Protein AF-A0A516KIN5-F1 (afdb_monomer_lite)

Foldseek 3Di:
DDDPVLLVLLVVLLVLLVVLLVLLVCLLVCLVPDDPVVSVVSLVVSLVSLVVNLVSLVVSCVVVVVDPLSVVLSVLSVVLSVLSVVLVVDPDSVVNSCSSPVPNNVSSVVSSVSSCVVSVVVNVD

Radius of gyration: 15.61 Å; chains: 1; bounding box: 40×21×46 Å

Structure (mmCIF, N/CA/C/O backbone):
data_AF-A0A516KIN5-F1
#
_entry.id   AF-A0A516KIN5-F1
#
loop_
_atom_site.group_PDB
_atom_site.id
_atom_site.type_symbol
_atom_site.label_atom_id
_atom_site.label_alt_id
_atom_site.label_comp_id
_atom_site.label_asym_id
_atom_site.label_entity_id
_atom_site.label_seq_id
_atom_site.pdbx_PDB_ins_code
_atom_site.Cartn_x
_atom_site.Cartn_y
_atom_site.Cartn_z
_atom_site.occupancy
_atom_site.B_iso_or_equiv
_atom_site.auth_seq_id
_atom_site.auth_comp_id
_atom_site.auth_asym_id
_atom_site.auth_atom_id
_atom_site.pdbx_PDB_model_num
ATOM 1 N N . MET A 1 1 ? 17.589 0.899 -22.465 1.00 63.22 1 MET A N 1
ATOM 2 C CA . MET A 1 1 ? 18.595 1.215 -21.425 1.00 63.22 1 MET A CA 1
ATOM 3 C C . MET A 1 1 ? 17.895 2.076 -20.391 1.00 63.22 1 MET A C 1
ATOM 5 O O . MET A 1 1 ? 17.324 3.086 -20.780 1.00 63.22 1 MET A O 1
ATOM 9 N N . ILE A 1 2 ? 17.858 1.649 -19.129 1.00 76.75 2 ILE A N 1
ATOM 10 C CA . ILE A 1 2 ? 17.242 2.432 -18.050 1.00 76.75 2 ILE A CA 1
ATOM 11 C C . ILE A 1 2 ? 18.100 3.663 -17.760 1.00 76.75 2 ILE A C 1
ATOM 13 O O . ILE A 1 2 ? 19.323 3.560 -17.671 1.00 76.75 2 ILE A O 1
ATOM 17 N N . THR A 1 3 ? 17.463 4.826 -17.647 1.00 84.75 3 THR A N 1
ATOM 18 C CA . THR A 1 3 ? 18.131 6.059 -17.221 1.00 84.75 3 THR A CA 1
ATOM 19 C C . THR A 1 3 ? 18.381 6.026 -15.713 1.00 84.75 3 THR A C 1
ATOM 21 O O . THR A 1 3 ? 17.700 5.317 -14.973 1.00 84.75 3 THR A O 1
ATOM 24 N N . GLU A 1 4 ? 19.332 6.824 -15.232 1.00 85.12 4 GLU A N 1
ATOM 25 C CA . GLU A 1 4 ? 19.574 6.986 -13.791 1.00 85.12 4 GLU A CA 1
ATOM 26 C C . GLU A 1 4 ? 18.313 7.469 -13.053 1.00 85.12 4 GLU A C 1
ATOM 28 O O . GLU A 1 4 ? 17.988 6.964 -11.983 1.00 85.12 4 GLU A O 1
ATOM 33 N N . THR A 1 5 ? 17.531 8.353 -13.681 1.00 84.75 5 THR A N 1
ATOM 34 C CA . THR A 1 5 ? 16.224 8.798 -13.177 1.00 84.75 5 THR A CA 1
ATOM 35 C C . THR A 1 5 ? 15.232 7.645 -13.030 1.00 84.75 5 THR A C 1
ATOM 37 O O . THR A 1 5 ? 14.563 7.547 -12.006 1.00 84.75 5 THR A O 1
ATOM 40 N N . ASN A 1 6 ? 15.152 6.743 -14.013 1.00 85.19 6 ASN A N 1
ATOM 41 C CA . ASN A 1 6 ? 14.267 5.579 -13.934 1.00 85.19 6 ASN A CA 1
ATOM 42 C C . ASN A 1 6 ? 14.721 4.610 -12.841 1.00 85.19 6 ASN A C 1
ATOM 44 O O . ASN A 1 6 ? 13.885 4.086 -12.115 1.00 85.19 6 ASN A O 1
ATOM 48 N N . ARG A 1 7 ? 16.035 4.405 -12.683 1.00 88.94 7 ARG A N 1
ATOM 49 C CA . ARG A 1 7 ? 16.581 3.574 -11.601 1.00 88.94 7 ARG A CA 1
ATOM 50 C C . ARG A 1 7 ? 16.223 4.145 -10.229 1.00 88.94 7 ARG A C 1
ATOM 52 O O . ARG A 1 7 ? 15.736 3.405 -9.384 1.00 88.94 7 ARG A O 1
ATOM 59 N N . TRP A 1 8 ? 16.404 5.451 -10.040 1.00 90.00 8 TRP A N 1
ATOM 60 C CA . TRP A 1 8 ? 16.045 6.128 -8.795 1.00 90.00 8 TRP A CA 1
ATOM 61 C C . TRP A 1 8 ? 14.547 6.000 -8.476 1.00 90.00 8 TRP A C 1
ATOM 63 O O . TRP A 1 8 ? 14.196 5.638 -7.358 1.00 90.00 8 TRP A O 1
ATOM 73 N N . LEU A 1 9 ? 13.663 6.198 -9.463 1.00 89.75 9 LEU A N 1
ATOM 74 C CA . LEU A 1 9 ? 12.213 6.025 -9.283 1.00 89.75 9 LEU A CA 1
ATOM 75 C C . LEU A 1 9 ? 11.833 4.583 -8.914 1.00 89.75 9 LEU A C 1
ATOM 77 O O . LEU A 1 9 ? 10.979 4.359 -8.061 1.00 89.75 9 LEU A O 1
ATOM 81 N N . LEU A 1 10 ? 12.469 3.592 -9.541 1.00 91.50 10 LEU A N 1
ATOM 82 C CA . LEU A 1 10 ? 12.254 2.175 -9.237 1.00 91.50 10 LEU A CA 1
ATOM 83 C C . LEU A 1 10 ? 12.713 1.817 -7.812 1.00 91.50 10 LEU A C 1
ATOM 85 O O . LEU A 1 10 ? 12.044 1.055 -7.114 1.00 91.50 10 LEU A O 1
ATOM 89 N N . GLU A 1 11 ? 13.825 2.392 -7.351 1.00 91.81 11 GLU A N 1
ATOM 90 C CA . GLU A 1 11 ? 14.274 2.259 -5.962 1.00 91.81 11 GLU A CA 1
ATOM 91 C C . GLU A 1 11 ? 13.328 2.954 -4.977 1.00 91.81 11 GLU A C 1
ATOM 93 O O . GLU A 1 11 ? 13.035 2.389 -3.922 1.00 91.81 11 GLU A O 1
ATOM 98 N N . GLU A 1 12 ? 12.815 4.138 -5.321 1.00 91.12 12 GLU A N 1
ATOM 99 C CA . GLU A 1 12 ? 11.809 4.845 -4.523 1.00 91.12 12 GLU A CA 1
ATOM 100 C C . GLU A 1 12 ? 10.539 4.002 -4.368 1.00 91.12 12 GLU A C 1
ATOM 102 O O . GLU A 1 12 ? 10.073 3.813 -3.245 1.00 91.12 12 GLU A O 1
ATOM 107 N N . ILE A 1 13 ? 10.030 3.422 -5.463 1.00 92.25 13 ILE A N 1
ATOM 108 C CA . ILE A 1 13 ? 8.892 2.494 -5.433 1.00 92.25 13 ILE A CA 1
ATOM 109 C C . ILE A 1 13 ? 9.187 1.348 -4.466 1.00 92.25 13 ILE A C 1
ATOM 111 O O . ILE A 1 13 ? 8.410 1.117 -3.543 1.00 92.25 13 ILE A O 1
ATOM 115 N N . ARG A 1 14 ? 10.328 0.663 -4.611 1.00 92.06 14 ARG A N 1
ATOM 116 C CA . ARG A 1 14 ? 10.691 -0.455 -3.726 1.00 92.06 14 ARG A CA 1
ATOM 117 C C . ARG A 1 14 ? 10.745 -0.040 -2.251 1.00 92.06 14 ARG A C 1
ATOM 119 O O . ARG A 1 14 ? 10.275 -0.778 -1.388 1.00 92.06 14 ARG A O 1
ATOM 126 N N . ASN A 1 15 ? 11.285 1.139 -1.951 1.00 91.81 15 ASN A N 1
ATOM 127 C CA . ASN A 1 15 ? 11.347 1.648 -0.581 1.00 91.81 15 ASN A CA 1
ATOM 128 C C . ASN A 1 15 ? 9.946 1.954 -0.026 1.00 91.81 15 ASN A C 1
ATOM 130 O O . ASN A 1 15 ? 9.636 1.533 1.090 1.00 91.81 15 ASN A O 1
ATOM 134 N N . LEU A 1 16 ? 9.081 2.608 -0.812 1.00 93.06 16 LEU A N 1
ATOM 135 C CA . LEU A 1 16 ? 7.688 2.875 -0.436 1.00 93.06 16 LEU A CA 1
ATOM 136 C C . LEU A 1 16 ? 6.927 1.575 -0.143 1.00 93.06 16 LEU A C 1
ATOM 138 O O . LEU A 1 16 ? 6.242 1.485 0.874 1.00 93.06 16 LEU A O 1
ATOM 142 N N . LEU A 1 17 ? 7.101 0.543 -0.974 1.00 93.44 17 LEU A N 1
ATOM 143 C CA . LEU A 1 17 ? 6.486 -0.775 -0.774 1.00 93.44 17 LEU A CA 1
ATOM 144 C C . LEU A 1 17 ? 6.875 -1.410 0.570 1.00 93.44 17 LEU A C 1
ATOM 146 O O . LEU A 1 17 ? 6.026 -1.974 1.272 1.00 93.44 17 LEU A O 1
ATOM 150 N N . GLY A 1 18 ? 8.153 -1.310 0.943 1.00 91.50 18 GLY A N 1
ATOM 151 C CA . GLY A 1 18 ? 8.658 -1.754 2.241 1.00 91.50 18 GLY A CA 1
ATOM 152 C C . GLY A 1 18 ? 8.007 -0.991 3.393 1.00 91.50 18 GLY A C 1
ATOM 153 O O . GLY A 1 18 ? 7.334 -1.592 4.233 1.00 91.50 18 GLY A O 1
ATOM 154 N N . THR A 1 19 ? 8.132 0.337 3.381 1.00 92.56 19 THR A N 1
ATOM 155 C CA . THR A 1 19 ? 7.619 1.209 4.445 1.00 92.56 19 THR A CA 1
ATOM 156 C C . THR A 1 19 ? 6.107 1.086 4.627 1.00 92.56 19 THR A C 1
ATOM 158 O O . THR A 1 19 ? 5.632 0.995 5.754 1.00 92.56 19 THR A O 1
ATOM 161 N N . MET A 1 20 ? 5.328 1.026 3.546 1.00 94.00 20 MET A N 1
ATOM 162 C CA . MET A 1 20 ? 3.871 0.885 3.633 1.00 94.00 20 MET A CA 1
ATOM 163 C C . MET A 1 20 ? 3.460 -0.447 4.266 1.00 94.00 20 MET A C 1
ATOM 165 O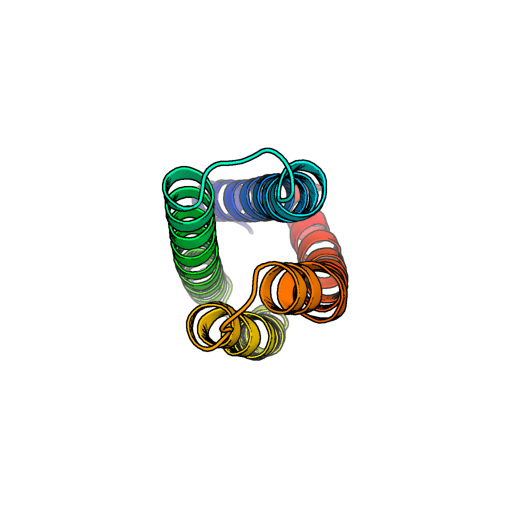 O . MET A 1 20 ? 2.573 -0.475 5.117 1.00 94.00 20 MET A O 1
ATOM 169 N N . SER A 1 21 ? 4.128 -1.546 3.902 1.00 93.19 21 SER A N 1
ATOM 170 C CA . SER A 1 21 ? 3.880 -2.869 4.490 1.00 93.19 21 SER A CA 1
ATOM 171 C C . SER A 1 21 ? 4.129 -2.872 6.000 1.00 93.19 21 SER A C 1
ATOM 173 O O . SER A 1 21 ? 3.332 -3.419 6.769 1.00 93.19 21 SER A O 1
ATOM 175 N N . GLU A 1 22 ? 5.230 -2.255 6.430 1.00 92.50 22 GLU A N 1
ATOM 176 C CA . GLU A 1 22 ? 5.577 -2.109 7.844 1.00 92.50 22 GLU A CA 1
ATOM 177 C C . GLU A 1 22 ? 4.570 -1.217 8.573 1.00 92.50 22 GLU A C 1
ATOM 179 O O . GLU A 1 22 ? 4.070 -1.607 9.626 1.00 92.50 22 GLU A O 1
ATOM 184 N N . SER A 1 23 ? 4.195 -0.074 7.990 1.00 92.00 23 SER A N 1
ATOM 185 C CA . SER A 1 23 ? 3.213 0.844 8.573 1.00 92.00 23 SER A CA 1
ATOM 186 C C . SER A 1 23 ? 1.840 0.199 8.741 1.00 92.00 23 SER A C 1
ATOM 188 O O . SER A 1 23 ? 1.249 0.323 9.811 1.00 92.00 23 SER A O 1
ATOM 190 N N . ILE A 1 24 ? 1.337 -0.538 7.742 1.00 93.38 24 ILE A N 1
ATOM 191 C CA . ILE A 1 24 ? 0.054 -1.255 7.854 1.00 93.38 24 ILE A CA 1
ATOM 192 C C . ILE A 1 24 ? 0.125 -2.292 8.981 1.00 93.38 24 ILE A C 1
ATOM 194 O O . ILE A 1 24 ? -0.778 -2.364 9.819 1.00 93.38 24 ILE A O 1
ATOM 198 N N . THR A 1 25 ? 1.209 -3.070 9.028 1.00 93.56 25 THR A N 1
ATOM 199 C CA . THR A 1 25 ? 1.422 -4.100 10.057 1.00 93.56 25 THR A CA 1
ATOM 200 C C . THR A 1 25 ? 1.482 -3.479 11.449 1.00 93.56 25 THR A C 1
ATOM 202 O O . THR A 1 25 ? 0.755 -3.897 12.350 1.00 93.56 25 THR A O 1
ATOM 205 N N . PHE A 1 26 ? 2.268 -2.416 11.610 1.00 92.19 26 PHE A N 1
ATOM 206 C CA . PHE A 1 26 ? 2.375 -1.673 12.857 1.00 92.19 26 PHE A CA 1
ATOM 207 C C . PHE A 1 26 ? 1.017 -1.125 13.304 1.00 92.19 26 PHE A C 1
ATOM 209 O O . PHE A 1 26 ? 0.652 -1.262 14.473 1.00 92.19 26 PHE A O 1
ATOM 216 N N . LEU A 1 27 ? 0.240 -0.549 12.381 1.00 90.81 27 LEU A N 1
ATOM 217 C CA . LEU A 1 27 ? -1.076 0.005 12.687 1.00 90.81 27 LEU A CA 1
ATOM 218 C C . LEU A 1 27 ? -2.034 -1.087 13.174 1.00 90.81 27 LEU A C 1
ATOM 220 O O . LEU A 1 27 ? -2.772 -0.860 14.126 1.00 90.81 27 LEU A O 1
ATOM 224 N N . ILE A 1 28 ? -1.978 -2.290 12.591 1.00 91.44 28 ILE A N 1
ATOM 225 C CA . ILE A 1 28 ? -2.760 -3.460 13.027 1.00 91.44 28 ILE A CA 1
ATOM 226 C C . ILE A 1 28 ? -2.339 -3.939 14.423 1.00 91.44 28 ILE A C 1
ATOM 228 O O . ILE A 1 28 ? -3.198 -4.300 15.232 1.00 91.44 28 ILE A O 1
ATOM 232 N N . GLU A 1 29 ? -1.039 -3.991 14.703 1.00 92.00 29 GLU A N 1
ATOM 233 C CA . GLU A 1 29 ? -0.499 -4.495 15.971 1.00 92.00 29 GLU A CA 1
ATOM 234 C C . GLU A 1 29 ? -0.708 -3.520 17.130 1.00 92.00 29 GLU A C 1
ATOM 236 O O . GLU A 1 29 ? -1.006 -3.930 18.254 1.00 92.00 29 GLU A O 1
ATOM 241 N N . ARG A 1 30 ? -0.557 -2.220 16.865 1.00 89.56 30 ARG A N 1
ATOM 242 C CA . ARG A 1 30 ? -0.591 -1.168 17.886 1.00 89.56 30 ARG A CA 1
ATOM 243 C C . ARG A 1 30 ? -1.947 -0.509 18.043 1.00 89.56 30 ARG A C 1
ATOM 245 O O . ARG A 1 30 ? -2.140 0.173 19.050 1.00 89.56 30 ARG A O 1
ATOM 252 N N . TYR A 1 31 ? -2.898 -0.776 17.148 1.00 84.25 31 TYR A N 1
ATOM 253 C CA . TYR A 1 31 ? -4.260 -0.240 17.204 1.00 84.25 31 TYR A CA 1
ATOM 254 C C . TYR A 1 31 ? -4.889 -0.235 18.611 1.00 84.25 31 TYR A C 1
ATOM 256 O O . TYR A 1 31 ? -5.427 0.792 19.009 1.00 84.25 31 TYR A O 1
ATOM 264 N N . PRO A 1 32 ? -4.808 -1.316 19.422 1.00 83.38 32 PRO A N 1
ATOM 265 C CA . PRO A 1 32 ? -5.444 -1.337 20.745 1.00 83.38 32 PRO A CA 1
ATOM 266 C C . PRO A 1 32 ? -4.827 -0.365 21.762 1.00 83.38 32 PRO A C 1
ATOM 268 O O . PRO A 1 32 ? -5.402 -0.144 22.824 1.00 83.38 32 PRO A O 1
ATOM 271 N N . THR A 1 33 ? -3.634 0.155 21.472 1.00 88.19 33 THR A N 1
ATOM 272 C CA . THR A 1 33 ? -2.825 0.978 22.382 1.00 88.19 33 THR A CA 1
ATOM 273 C C . THR A 1 33 ? -2.653 2.420 21.916 1.00 88.19 33 THR A C 1
ATOM 275 O O . THR A 1 33 ? -2.194 3.253 22.694 1.00 88.19 33 THR A O 1
ATOM 278 N N . LEU A 1 34 ? -3.002 2.722 20.664 1.00 87.62 34 LEU A N 1
ATOM 279 C CA . LEU A 1 34 ? -2.882 4.058 20.089 1.00 87.62 34 LEU A CA 1
ATOM 280 C C . LEU A 1 34 ? -4.139 4.887 20.371 1.00 87.62 34 LEU A C 1
ATOM 282 O O . LEU A 1 34 ? -5.248 4.361 20.464 1.00 87.62 34 LEU A O 1
ATOM 286 N N . SER A 1 35 ? -3.967 6.204 20.494 1.00 89.69 35 SER A N 1
ATOM 287 C CA . SER A 1 35 ? -5.105 7.119 20.527 1.00 89.69 35 SER A CA 1
ATOM 288 C C . SER A 1 35 ? -5.744 7.232 19.142 1.00 89.69 35 SER A C 1
ATOM 290 O O . SER A 1 35 ? -5.082 7.089 18.116 1.00 89.69 35 SER A O 1
ATOM 292 N N . GLU A 1 36 ? -7.034 7.560 19.114 1.00 85.81 36 GLU A N 1
ATOM 293 C CA . GLU A 1 36 ? -7.797 7.770 17.877 1.00 85.81 36 GLU A CA 1
ATOM 294 C C . GLU A 1 36 ? -7.160 8.811 16.944 1.00 85.81 36 GLU A C 1
ATOM 296 O O . GLU A 1 36 ? -7.141 8.623 15.727 1.00 85.81 36 GLU A O 1
ATOM 301 N N . SER A 1 37 ? -6.592 9.881 17.510 1.00 89.69 37 SER A N 1
ATOM 302 C CA . SER A 1 37 ? -5.897 10.919 16.743 1.00 89.69 37 SER A CA 1
ATOM 303 C C . SER A 1 37 ? -4.676 10.362 16.013 1.00 89.69 37 SER A C 1
ATOM 305 O O . SER A 1 37 ? -4.563 10.537 14.806 1.00 89.69 37 SER A O 1
ATOM 307 N N . VAL A 1 38 ? -3.817 9.619 16.719 1.00 90.50 38 VAL A N 1
ATOM 308 C CA . VAL A 1 38 ? -2.597 9.033 16.146 1.00 90.50 38 VAL A CA 1
ATOM 309 C C . VAL A 1 38 ? -2.952 7.992 15.091 1.00 90.50 38 VAL A C 1
ATOM 311 O O . VAL A 1 38 ? -2.341 7.953 14.031 1.00 90.50 38 VAL A O 1
ATOM 314 N N . MET A 1 39 ? -3.978 7.173 15.337 1.00 88.50 39 MET A N 1
ATOM 315 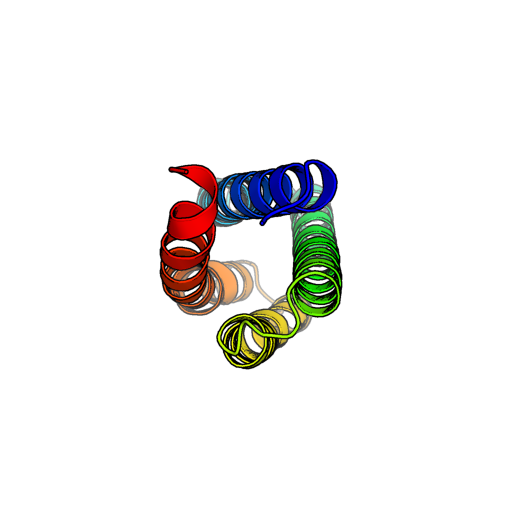C CA . MET A 1 39 ? -4.442 6.203 14.342 1.00 88.50 39 MET A CA 1
ATOM 316 C C . MET A 1 39 ? -4.956 6.881 13.074 1.00 88.50 39 MET A C 1
ATOM 318 O O . MET A 1 39 ? -4.684 6.394 11.982 1.00 88.50 39 MET A O 1
ATOM 322 N N . SER A 1 40 ? -5.683 7.990 13.216 1.00 88.62 40 SER A N 1
ATOM 323 C CA . SER A 1 40 ? -6.194 8.758 12.079 1.00 88.62 40 SER A CA 1
ATOM 324 C C . SER A 1 40 ? -5.065 9.409 11.282 1.00 88.62 40 SER A C 1
ATOM 326 O O . SER A 1 40 ? -5.077 9.333 10.060 1.00 88.62 40 SER A O 1
ATOM 328 N N . GLU A 1 41 ? -4.075 9.998 11.957 1.00 91.69 41 GLU A N 1
ATOM 329 C CA . GLU A 1 41 ? -2.885 10.579 11.319 1.00 91.69 41 GLU A CA 1
ATOM 330 C C . GLU A 1 41 ? -2.111 9.524 10.530 1.00 91.69 41 GLU A C 1
ATOM 332 O O . GLU A 1 41 ? -1.939 9.666 9.324 1.00 91.69 41 GLU A O 1
ATOM 337 N N . MET A 1 42 ? -1.759 8.402 11.164 1.00 91.19 42 MET A N 1
ATOM 338 C CA . MET A 1 42 ? -1.038 7.324 10.482 1.00 91.19 42 MET A CA 1
ATOM 339 C C . MET A 1 42 ? -1.837 6.722 9.317 1.00 91.19 42 MET A C 1
ATOM 341 O O . MET A 1 42 ? -1.265 6.260 8.331 1.00 91.19 42 MET A O 1
ATOM 345 N N . TYR A 1 43 ? -3.168 6.704 9.423 1.00 90.56 43 TYR A N 1
ATOM 346 C CA . TYR A 1 43 ? -4.026 6.262 8.333 1.00 90.56 43 TYR A CA 1
ATOM 347 C C . TYR A 1 43 ? -4.012 7.247 7.155 1.00 90.56 43 TYR A C 1
ATOM 349 O O . TYR A 1 43 ? -3.948 6.827 6.003 1.00 90.56 43 TYR A O 1
ATOM 357 N N . ILE A 1 44 ? -4.028 8.553 7.429 1.00 91.12 44 ILE A N 1
ATOM 358 C CA . ILE A 1 44 ? -3.892 9.600 6.410 1.00 91.12 44 ILE A CA 1
ATOM 359 C C . ILE A 1 44 ? -2.519 9.523 5.734 1.00 91.12 44 ILE A C 1
ATOM 361 O O . ILE A 1 44 ? -2.451 9.587 4.508 1.00 91.12 44 ILE A O 1
ATOM 365 N N . ASP A 1 45 ? -1.448 9.315 6.499 1.00 92.06 45 ASP A N 1
ATOM 366 C CA . ASP A 1 45 ? -0.100 9.131 5.951 1.00 92.06 45 ASP A CA 1
ATOM 367 C C . ASP A 1 45 ? -0.049 7.921 5.009 1.00 92.06 45 ASP A C 1
ATOM 369 O O . ASP A 1 45 ? 0.559 7.971 3.939 1.00 92.06 45 ASP A O 1
ATOM 373 N N . LEU A 1 46 ? -0.752 6.839 5.358 1.00 92.62 46 LEU A N 1
ATOM 374 C CA . LEU A 1 46 ? -0.869 5.669 4.496 1.00 92.62 46 LEU A CA 1
ATOM 375 C C . LEU A 1 46 ? -1.609 5.990 3.187 1.00 92.62 46 LEU A C 1
ATOM 377 O O . LEU A 1 46 ? -1.155 5.563 2.127 1.00 92.62 46 LEU A O 1
ATOM 381 N N . LEU A 1 47 ? -2.708 6.754 3.230 1.00 91.94 47 LEU A N 1
ATOM 382 C CA . LEU A 1 47 ? -3.407 7.212 2.018 1.00 91.94 47 LEU A CA 1
ATOM 383 C C . LEU A 1 47 ? -2.470 8.004 1.101 1.00 91.94 47 LEU A C 1
ATOM 385 O O . LEU A 1 47 ? -2.402 7.733 -0.097 1.00 91.94 47 LEU A O 1
ATOM 389 N N . GLN A 1 48 ? -1.716 8.941 1.675 1.00 92.56 48 GLN A N 1
ATOM 390 C CA . GLN A 1 48 ? -0.753 9.752 0.933 1.00 92.56 48 GLN A CA 1
ATOM 391 C C . GLN A 1 48 ? 0.350 8.891 0.313 1.00 92.56 48 GLN A C 1
ATOM 393 O O . GLN A 1 48 ? 0.716 9.108 -0.841 1.00 92.56 48 GLN A O 1
ATOM 398 N N . ALA A 1 49 ? 0.832 7.872 1.029 1.00 92.94 49 ALA A N 1
ATOM 399 C CA . ALA A 1 49 ? 1.806 6.928 0.494 1.00 92.94 49 ALA A CA 1
ATOM 400 C C . ALA A 1 49 ? 1.246 6.134 -0.703 1.00 92.94 49 ALA A C 1
ATOM 402 O O . ALA A 1 49 ? 1.946 5.958 -1.699 1.00 92.94 49 ALA A O 1
ATOM 403 N N . PHE A 1 50 ? -0.027 5.718 -0.664 1.00 93.56 50 PHE A N 1
ATOM 404 C CA . PHE A 1 50 ? -0.696 5.090 -1.813 1.00 93.56 50 PHE A CA 1
ATOM 405 C C . PHE A 1 50 ? -0.831 6.038 -3.016 1.00 93.56 50 PHE A C 1
ATOM 407 O O . PHE A 1 50 ? -0.698 5.603 -4.163 1.00 93.56 50 PHE A O 1
ATOM 414 N N . ASP A 1 51 ? -1.093 7.324 -2.783 1.00 92.31 51 ASP A N 1
ATOM 415 C CA . ASP A 1 51 ? -1.159 8.335 -3.845 1.00 92.31 51 ASP A CA 1
ATOM 416 C C . ASP A 1 51 ? 0.217 8.626 -4.458 1.00 92.31 51 ASP A C 1
ATOM 418 O O . ASP A 1 51 ? 0.344 8.706 -5.686 1.00 92.31 51 ASP A O 1
ATOM 422 N N . GLN A 1 52 ? 1.257 8.720 -3.625 1.00 92.75 52 GLN A N 1
ATOM 423 C CA . GLN A 1 52 ? 2.639 8.859 -4.079 1.00 92.75 52 GLN A CA 1
ATOM 424 C C . GLN A 1 52 ? 3.057 7.643 -4.906 1.00 92.75 52 GLN A C 1
ATOM 426 O O . GLN A 1 52 ? 3.547 7.803 -6.020 1.00 92.75 52 GLN A O 1
ATOM 431 N N . LEU A 1 53 ? 2.786 6.432 -4.416 1.00 93.06 53 LEU A N 1
ATOM 432 C CA . LEU A 1 53 ? 3.110 5.189 -5.107 1.00 93.06 53 LEU A CA 1
ATOM 433 C C . LEU A 1 53 ? 2.445 5.104 -6.486 1.00 93.06 53 LEU A C 1
ATOM 435 O O . LEU A 1 53 ? 3.116 4.815 -7.475 1.00 93.06 53 LEU A O 1
ATOM 439 N N . ALA A 1 54 ? 1.148 5.416 -6.573 1.00 91.38 54 ALA A N 1
ATOM 440 C CA . ALA A 1 54 ? 0.429 5.450 -7.846 1.00 91.38 54 ALA A CA 1
ATOM 441 C C . ALA A 1 54 ? 1.038 6.473 -8.824 1.00 91.38 54 ALA A C 1
ATOM 443 O O . ALA A 1 54 ? 1.187 6.191 -10.014 1.00 91.38 54 ALA A O 1
ATOM 444 N N . SER A 1 55 ? 1.439 7.640 -8.316 1.00 90.94 55 SER A N 1
ATOM 445 C CA . SER A 1 55 ? 2.090 8.680 -9.117 1.00 90.94 55 SER A CA 1
ATOM 446 C C . SER A 1 55 ? 3.459 8.229 -9.632 1.00 90.94 55 SER A C 1
ATOM 448 O O . SER A 1 55 ? 3.748 8.387 -10.818 1.00 90.94 55 SER A O 1
ATOM 450 N N . SER A 1 56 ? 4.282 7.609 -8.781 1.00 90.88 56 SER A N 1
ATOM 451 C CA . SER A 1 56 ? 5.595 7.082 -9.168 1.00 90.88 56 SER A CA 1
ATOM 452 C C . SER A 1 56 ? 5.472 5.987 -10.228 1.00 90.88 56 SER A C 1
ATOM 454 O O . SER A 1 56 ? 6.202 6.016 -11.217 1.00 90.88 56 SER A O 1
ATOM 456 N N . ILE A 1 57 ? 4.500 5.079 -10.092 1.00 89.75 57 ILE A N 1
ATOM 457 C CA . ILE A 1 57 ? 4.214 4.044 -11.099 1.00 89.75 57 ILE A CA 1
ATOM 458 C C . ILE A 1 57 ? 3.830 4.675 -12.441 1.00 89.75 57 ILE A C 1
ATOM 460 O O . ILE A 1 57 ? 4.342 4.268 -13.483 1.00 89.75 57 ILE A O 1
ATOM 464 N N . HIS A 1 58 ? 2.981 5.704 -12.429 1.00 89.00 58 HIS A N 1
ATOM 465 C CA . HIS A 1 58 ? 2.588 6.409 -13.648 1.00 89.00 58 HIS A CA 1
ATOM 466 C C . HIS A 1 58 ? 3.783 7.083 -14.347 1.00 89.00 58 HIS A C 1
ATOM 468 O O . HIS A 1 58 ? 3.905 7.018 -15.571 1.00 89.00 58 HIS A O 1
ATOM 474 N N . ILE A 1 59 ? 4.692 7.705 -13.588 1.00 89.06 59 ILE A N 1
ATOM 475 C CA . ILE A 1 59 ? 5.912 8.315 -14.143 1.00 89.06 59 ILE A CA 1
ATOM 476 C C . ILE A 1 59 ? 6.833 7.240 -14.735 1.00 89.06 59 ILE A C 1
ATOM 478 O O . ILE A 1 59 ? 7.349 7.416 -15.839 1.00 89.06 59 ILE A O 1
ATOM 482 N N . VAL A 1 60 ? 7.021 6.117 -14.036 1.00 87.88 60 VAL A N 1
ATOM 483 C CA . VAL A 1 60 ? 7.844 5.005 -14.531 1.00 87.88 60 VAL A CA 1
ATOM 484 C C . VAL A 1 60 ? 7.267 4.431 -15.822 1.00 87.88 60 VAL A C 1
ATOM 486 O O . VAL A 1 60 ? 8.017 4.278 -16.781 1.00 87.88 60 VAL A O 1
ATOM 489 N N . ARG A 1 61 ? 5.947 4.218 -15.895 1.00 87.19 61 ARG A N 1
ATOM 490 C CA . ARG A 1 61 ? 5.253 3.807 -17.125 1.00 87.19 61 ARG A CA 1
ATOM 491 C C . ARG A 1 61 ? 5.525 4.774 -18.277 1.00 87.19 61 ARG A C 1
ATOM 493 O O . ARG A 1 61 ? 5.850 4.342 -19.376 1.00 87.19 61 ARG A O 1
ATOM 500 N N . TYR A 1 62 ? 5.416 6.080 -18.037 1.00 86.75 62 TYR A N 1
ATOM 501 C CA . TYR A 1 62 ? 5.690 7.083 -19.070 1.00 86.75 62 TYR A CA 1
ATOM 502 C C . TYR A 1 62 ? 7.141 7.013 -19.576 1.00 86.75 62 TYR A C 1
ATOM 504 O O . TYR A 1 62 ? 7.397 7.185 -20.766 1.00 86.75 62 TYR A O 1
ATOM 512 N N . ASN A 1 63 ? 8.091 6.727 -18.683 1.00 86.56 63 ASN A N 1
ATOM 513 C CA . ASN A 1 63 ? 9.508 6.633 -19.026 1.00 86.56 63 ASN A CA 1
ATOM 514 C C . ASN A 1 63 ? 9.932 5.260 -19.583 1.00 86.56 63 ASN A C 1
ATOM 516 O O . ASN A 1 63 ? 11.031 5.152 -20.133 1.00 86.56 63 ASN A O 1
ATOM 520 N N . LEU A 1 64 ? 9.103 4.227 -19.419 1.00 85.88 64 LEU A N 1
ATOM 521 C CA . LEU A 1 64 ? 9.293 2.860 -19.912 1.00 85.88 64 LEU A CA 1
ATOM 522 C C . LEU A 1 64 ? 8.049 2.418 -20.712 1.00 85.88 64 LEU A C 1
ATOM 524 O O . LEU A 1 64 ? 7.355 1.491 -20.303 1.00 85.88 64 LEU A O 1
ATOM 528 N N . PRO A 1 65 ? 7.745 3.075 -21.847 1.00 79.00 65 PRO A N 1
ATOM 529 C CA . PRO A 1 65 ? 6.486 2.869 -22.566 1.00 79.00 65 PRO A CA 1
ATOM 530 C C . PRO A 1 65 ? 6.358 1.491 -23.230 1.00 79.00 65 PRO A C 1
ATOM 532 O O . PRO A 1 65 ? 5.244 1.084 -23.530 1.00 79.00 65 PRO A O 1
ATOM 535 N N . ASP A 1 66 ? 7.473 0.787 -23.454 1.00 83.62 66 ASP A N 1
ATOM 536 C CA . ASP A 1 66 ? 7.496 -0.567 -24.032 1.00 83.62 66 ASP A CA 1
ATOM 537 C C . ASP A 1 66 ? 7.301 -1.673 -22.971 1.00 83.62 66 ASP A C 1
ATOM 539 O O . ASP A 1 66 ? 7.396 -2.860 -23.283 1.00 83.62 66 ASP A O 1
ATOM 543 N N . ASP A 1 67 ? 7.097 -1.297 -21.704 1.00 82.44 67 ASP A N 1
ATOM 544 C CA . ASP A 1 67 ? 6.835 -2.231 -20.614 1.00 82.44 67 ASP A CA 1
ATOM 545 C C . ASP A 1 67 ? 5.332 -2.339 -20.326 1.00 82.44 67 ASP A C 1
ATOM 547 O O . ASP A 1 67 ? 4.756 -1.580 -19.538 1.00 82.44 67 ASP A O 1
ATOM 551 N N . ASP A 1 68 ? 4.716 -3.345 -20.944 1.00 82.94 68 ASP A N 1
ATOM 552 C CA . ASP A 1 68 ? 3.289 -3.655 -20.829 1.00 82.94 68 ASP A CA 1
ATOM 553 C C . ASP A 1 68 ? 2.868 -4.110 -19.415 1.00 82.94 68 ASP 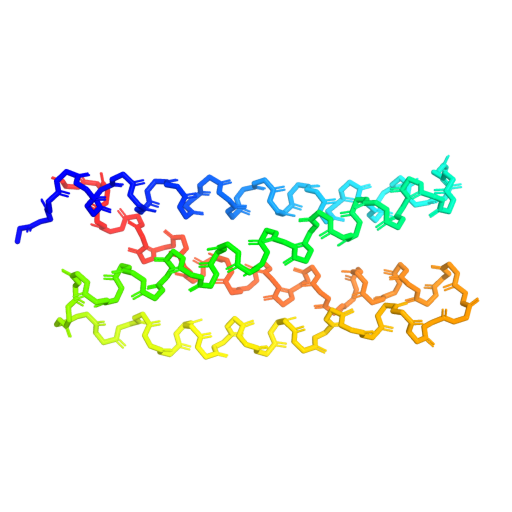A C 1
ATOM 555 O O . ASP A 1 68 ? 1.683 -4.319 -19.160 1.00 82.94 68 ASP A O 1
ATOM 559 N N . TYR A 1 69 ? 3.806 -4.286 -18.476 1.00 86.06 69 TYR A N 1
ATOM 560 C CA . TYR A 1 69 ? 3.510 -4.763 -17.124 1.00 86.06 69 TYR A CA 1
ATOM 561 C C . TYR A 1 69 ? 3.000 -3.661 -16.185 1.00 86.06 69 TYR A C 1
ATOM 563 O O . TYR A 1 69 ? 2.189 -3.929 -15.296 1.00 86.06 69 TYR A O 1
ATOM 571 N N . PHE A 1 70 ? 3.439 -2.409 -16.360 1.00 83.44 70 PHE A N 1
ATOM 572 C CA . PHE A 1 70 ? 3.093 -1.337 -15.418 1.00 83.44 70 PHE A CA 1
ATOM 573 C C . PHE A 1 70 ? 1.615 -0.938 -15.457 1.00 83.44 70 PHE A C 1
ATOM 575 O O . PHE A 1 70 ? 1.085 -0.502 -14.438 1.00 83.44 70 PHE A O 1
ATOM 582 N N . GLU A 1 71 ? 0.942 -1.081 -16.598 1.00 83.25 71 GLU A N 1
ATOM 583 C CA . GLU A 1 71 ? -0.475 -0.725 -16.736 1.00 83.25 71 GLU A CA 1
ATOM 584 C C . GLU A 1 71 ? -1.403 -1.690 -15.975 1.00 83.25 71 GLU A C 1
ATOM 586 O O . GLU A 1 71 ? -2.105 -1.220 -15.078 1.00 83.25 71 GLU A O 1
ATOM 591 N N . PRO A 1 72 ? -1.337 -3.022 -16.181 1.00 85.94 72 PRO A N 1
ATOM 592 C CA . PRO A 1 72 ? -2.102 -3.976 -15.378 1.00 85.94 72 PRO A CA 1
ATOM 593 C C . PRO A 1 72 ? -1.853 -3.838 -13.874 1.00 85.94 72 PRO A C 1
ATOM 595 O O . PRO A 1 72 ? -2.781 -3.923 -13.074 1.00 85.94 72 PRO A O 1
ATOM 598 N N . VAL A 1 73 ? -0.604 -3.600 -13.468 1.00 85.00 73 VAL A N 1
ATOM 599 C CA . VAL A 1 73 ? -0.268 -3.500 -12.044 1.00 85.00 73 VAL A CA 1
ATOM 600 C C . VAL A 1 73 ? -0.712 -2.167 -11.435 1.00 85.00 73 VAL A C 1
ATOM 602 O O . VAL A 1 73 ? -1.076 -2.132 -10.258 1.00 85.00 73 VAL A O 1
ATOM 605 N N . ALA A 1 7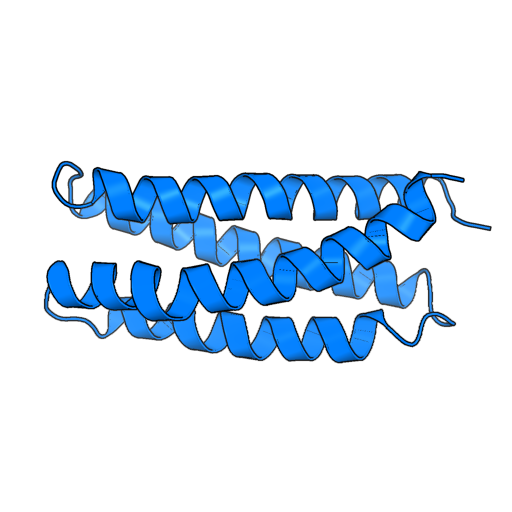4 ? -0.753 -1.078 -12.206 1.00 85.56 74 ALA A N 1
ATOM 606 C CA . ALA A 1 74 ? -1.370 0.171 -11.762 1.00 85.56 74 ALA A CA 1
ATOM 607 C C . ALA A 1 74 ? -2.886 0.013 -11.551 1.00 85.56 74 ALA A C 1
ATOM 609 O O . ALA A 1 74 ? -3.412 0.502 -10.549 1.00 85.56 74 ALA A O 1
ATOM 610 N N . ASP A 1 75 ? -3.568 -0.713 -12.441 1.00 87.44 75 ASP A N 1
ATOM 611 C CA . ASP A 1 75 ? -4.994 -1.021 -12.294 1.00 87.44 75 ASP A CA 1
ATOM 612 C C . ASP A 1 75 ? -5.252 -1.885 -11.050 1.00 87.44 75 ASP A C 1
ATOM 614 O O . ASP A 1 75 ? -6.167 -1.604 -10.272 1.00 87.44 75 ASP A O 1
ATOM 618 N N . GLU A 1 76 ? -4.397 -2.885 -10.795 1.00 89.81 76 GLU A N 1
ATOM 619 C CA . GLU A 1 76 ? -4.475 -3.700 -9.578 1.00 89.81 76 GLU A CA 1
ATOM 620 C C . GLU A 1 76 ? -4.311 -2.866 -8.294 1.00 89.81 76 GLU A C 1
ATOM 622 O O . GLU A 1 76 ? -5.037 -3.080 -7.318 1.00 89.81 76 GLU A O 1
ATOM 627 N N . LEU A 1 77 ? -3.415 -1.869 -8.295 1.00 91.19 77 LEU A N 1
ATOM 628 C CA . LEU A 1 77 ? -3.264 -0.937 -7.173 1.00 91.19 77 LEU A CA 1
ATOM 629 C C . LEU A 1 77 ? -4.544 -0.122 -6.942 1.00 91.19 77 LEU A C 1
ATOM 631 O O . LEU A 1 77 ? -4.882 0.179 -5.796 1.00 91.19 77 LEU A O 1
ATOM 635 N N . GLY A 1 78 ? -5.271 0.212 -8.013 1.00 88.69 78 GLY A N 1
ATOM 636 C CA . GLY A 1 78 ? -6.582 0.855 -7.945 1.00 88.69 78 GLY A CA 1
ATOM 637 C C . GLY A 1 78 ? -7.559 0.079 -7.061 1.00 88.69 78 GLY A C 1
ATOM 638 O O . GLY A 1 78 ? -8.133 0.659 -6.139 1.00 88.69 78 GLY A O 1
ATOM 639 N N . TYR A 1 79 ? -7.657 -1.240 -7.246 1.00 88.69 79 TYR A N 1
ATOM 640 C CA . TYR A 1 79 ? -8.512 -2.095 -6.412 1.00 88.69 79 TYR A CA 1
ATOM 641 C C . TYR A 1 79 ? -8.068 -2.128 -4.944 1.00 88.69 79 TYR A C 1
ATOM 643 O O . TYR A 1 79 ? -8.905 -2.124 -4.042 1.00 88.69 79 TYR A O 1
ATOM 651 N N . VAL A 1 80 ? -6.758 -2.099 -4.668 1.00 91.00 80 VAL A N 1
ATOM 652 C CA . VAL A 1 80 ? -6.255 -1.990 -3.285 1.00 91.00 80 VAL A CA 1
ATOM 653 C C . VAL A 1 80 ? -6.669 -0.649 -2.668 1.00 91.00 80 VAL A C 1
ATOM 655 O O . VAL A 1 80 ? -7.091 -0.598 -1.510 1.00 91.00 80 VAL A O 1
ATOM 658 N N . LYS A 1 81 ? -6.612 0.442 -3.443 1.00 90.56 81 LYS A N 1
ATOM 659 C CA . LYS A 1 81 ? -7.010 1.779 -2.984 1.00 90.56 81 LYS A CA 1
ATOM 660 C C . LYS A 1 81 ? -8.507 1.897 -2.706 1.00 90.56 81 LYS A C 1
ATOM 662 O O . LYS A 1 81 ? -8.879 2.650 -1.811 1.00 90.56 81 LYS A O 1
ATOM 667 N N . GLU A 1 82 ? -9.363 1.134 -3.382 1.00 90.75 82 GLU A N 1
ATOM 668 C CA . GLU A 1 82 ? -10.811 1.097 -3.105 1.00 90.75 82 GLU A CA 1
ATOM 669 C C . GLU A 1 82 ? -11.152 0.550 -1.706 1.00 90.75 82 GLU A C 1
ATOM 671 O O . GLU A 1 82 ? -12.221 0.837 -1.156 1.00 90.75 82 GLU A O 1
ATOM 676 N N . ILE A 1 83 ? -10.237 -0.199 -1.086 1.00 91.50 83 ILE A N 1
ATOM 677 C CA . ILE A 1 83 ? -10.394 -0.693 0.289 1.00 91.50 83 ILE A CA 1
ATOM 678 C C . ILE A 1 83 ? -10.215 0.448 1.295 1.00 91.50 83 ILE A C 1
ATOM 680 O O . ILE A 1 83 ? -10.833 0.439 2.360 1.00 91.50 83 ILE A O 1
ATOM 684 N N . LEU A 1 84 ? -9.389 1.446 0.974 1.00 88.00 84 LEU A N 1
ATOM 685 C CA . LEU A 1 84 ? -8.983 2.466 1.934 1.00 88.00 84 LEU A CA 1
ATOM 686 C C . LEU A 1 84 ? -10.174 3.316 2.448 1.00 88.00 84 LEU A C 1
ATOM 688 O O . LEU A 1 84 ? -10.399 3.377 3.658 1.00 88.00 84 LEU A O 1
ATOM 692 N N . PRO A 1 85 ? -11.049 3.889 1.600 1.00 89.50 85 PRO A N 1
ATOM 693 C CA . PRO A 1 85 ? -12.175 4.692 2.084 1.00 89.50 85 PRO A CA 1
ATOM 694 C C . PRO A 1 85 ? -13.087 3.972 3.090 1.00 89.50 85 PRO A C 1
ATOM 696 O O . PRO A 1 85 ? -13.679 4.621 3.952 1.00 89.50 85 PRO A O 1
ATOM 699 N N . GLN A 1 86 ? -13.161 2.635 3.036 1.00 90.00 86 GLN A N 1
ATOM 700 C CA . GLN A 1 86 ? -13.977 1.812 3.938 1.00 90.00 86 GLN A CA 1
ATOM 701 C C . GLN A 1 86 ? -13.639 2.030 5.423 1.00 90.00 86 GLN A C 1
ATOM 703 O O . GLN A 1 86 ? -14.509 1.888 6.286 1.00 90.00 86 GLN A O 1
ATOM 708 N N . TRP A 1 87 ? -12.400 2.423 5.735 1.00 89.75 87 TRP A N 1
ATOM 709 C CA . TRP A 1 87 ? -11.954 2.693 7.103 1.00 89.75 87 TRP A CA 1
ATOM 710 C C . TRP A 1 87 ? -12.737 3.831 7.773 1.00 89.75 87 TRP A C 1
ATOM 712 O O . TRP A 1 87 ? -13.095 3.724 8.949 1.00 89.75 87 TRP A O 1
ATOM 722 N N . PHE A 1 88 ? -13.075 4.885 7.022 1.00 88.25 88 PHE A N 1
ATOM 723 C CA . PHE A 1 88 ? -13.816 6.041 7.542 1.00 88.25 88 PHE A CA 1
ATOM 724 C C . PHE A 1 88 ? -15.297 5.749 7.794 1.00 88.25 88 PHE A C 1
ATOM 726 O O . PHE A 1 88 ? -15.924 6.427 8.603 1.00 88.25 88 PHE A O 1
ATOM 733 N N . TYR A 1 89 ? -15.852 4.726 7.140 1.00 90.44 89 TYR A N 1
ATOM 734 C CA . TYR A 1 89 ? -17.242 4.306 7.335 1.00 90.44 89 TYR A CA 1
ATOM 735 C C . TYR A 1 89 ? -17.418 3.332 8.508 1.00 90.44 89 TYR A C 1
ATOM 737 O O . TYR A 1 89 ? -18.537 2.937 8.825 1.00 90.44 89 TYR A O 1
ATOM 745 N N . CYS A 1 90 ? -16.329 2.932 9.166 1.00 90.81 90 CYS A N 1
ATOM 746 C CA . CYS A 1 90 ? -16.393 2.061 10.331 1.00 90.81 90 CYS A CA 1
ATOM 747 C C . CYS A 1 90 ? -16.748 2.829 11.603 1.00 90.81 90 CYS A C 1
ATOM 749 O O . CYS A 1 90 ? -16.088 3.804 11.964 1.00 90.81 90 CYS A O 1
ATOM 751 N N . GLU A 1 91 ? -17.714 2.296 12.345 1.00 88.19 91 GLU A N 1
ATOM 752 C CA . GLU A 1 91 ? -18.153 2.843 13.632 1.00 88.19 91 GLU A CA 1
ATOM 753 C C . GLU A 1 91 ? -17.278 2.366 14.797 1.00 88.19 91 GLU A C 1
ATOM 755 O O . GLU A 1 91 ? -17.247 2.984 15.859 1.00 88.19 91 GLU A O 1
ATOM 760 N N . THR A 1 92 ? -16.565 1.251 14.616 1.00 88.94 92 THR A N 1
ATOM 761 C CA . THR A 1 92 ? -15.783 0.627 15.686 1.00 88.94 92 THR A CA 1
ATOM 762 C C . THR A 1 92 ? -14.329 0.390 15.297 1.00 88.94 92 THR A C 1
ATOM 764 O O . THR A 1 92 ? -14.001 -0.013 14.179 1.00 88.94 92 THR A O 1
ATOM 767 N N . THR A 1 93 ? -13.453 0.506 16.294 1.00 86.75 93 THR A N 1
ATOM 768 C CA . THR A 1 93 ? -12.054 0.057 16.268 1.00 86.75 93 THR A CA 1
ATOM 769 C C . THR A 1 93 ? -11.910 -1.355 15.694 1.00 86.75 93 THR A C 1
ATOM 771 O O . THR A 1 93 ? -11.054 -1.607 14.851 1.00 86.75 93 THR A O 1
ATOM 774 N N . LYS A 1 94 ? -12.778 -2.291 16.104 1.00 89.44 94 LYS A N 1
ATOM 775 C CA . LYS A 1 94 ? -12.724 -3.685 15.646 1.00 89.44 94 LYS A CA 1
ATOM 776 C C . LYS A 1 94 ? -12.969 -3.808 14.139 1.00 89.44 94 LYS A C 1
ATOM 778 O O . LYS A 1 94 ? -12.283 -4.592 13.489 1.00 89.44 94 LYS A O 1
ATOM 783 N N . GLN A 1 95 ? -13.915 -3.048 13.587 1.00 92.00 95 GLN A N 1
ATOM 784 C CA . GLN A 1 95 ? -14.177 -3.032 12.143 1.00 92.00 95 GLN A CA 1
ATOM 785 C C . GLN A 1 95 ? -12.992 -2.445 11.370 1.00 92.00 95 GLN A C 1
ATOM 787 O O . GLN A 1 95 ? -12.561 -3.041 10.389 1.00 92.00 95 GLN A O 1
ATOM 792 N N . ARG A 1 96 ? -12.400 -1.349 11.859 1.00 91.06 96 ARG A N 1
ATOM 793 C CA . ARG A 1 96 ? -11.227 -0.714 11.237 1.00 91.06 96 ARG A CA 1
ATOM 794 C C . ARG A 1 96 ? -10.011 -1.631 11.201 1.00 91.06 96 ARG A C 1
ATOM 796 O O . ARG A 1 96 ? -9.405 -1.796 10.148 1.00 91.06 96 ARG A O 1
ATOM 803 N N . ILE A 1 97 ? -9.696 -2.288 12.321 1.00 91.19 97 ILE A N 1
ATOM 804 C CA . ILE A 1 97 ? -8.658 -3.332 12.357 1.00 91.19 97 ILE A CA 1
ATOM 805 C C . ILE A 1 97 ? -9.016 -4.457 11.384 1.00 91.19 97 ILE A C 1
ATOM 807 O O . ILE A 1 97 ? -8.138 -4.970 10.698 1.00 91.19 97 ILE A O 1
ATOM 811 N N . GLY A 1 98 ? -10.295 -4.835 11.314 1.00 92.38 98 GLY A N 1
ATOM 812 C CA . GLY A 1 98 ? -10.789 -5.840 10.381 1.00 92.38 98 GLY A CA 1
ATOM 813 C C . GLY A 1 98 ? -10.486 -5.491 8.923 1.00 92.38 98 GLY A C 1
ATOM 814 O O . GLY A 1 98 ? -9.952 -6.338 8.214 1.00 92.38 98 GLY A O 1
ATOM 815 N N . ILE A 1 99 ? -10.739 -4.247 8.505 1.00 93.12 99 ILE A N 1
ATOM 816 C CA . ILE A 1 99 ? -10.392 -3.744 7.164 1.00 93.12 99 ILE A CA 1
ATOM 817 C C . ILE A 1 99 ? -8.899 -3.892 6.903 1.00 93.12 99 ILE A C 1
ATOM 819 O O . ILE A 1 99 ? -8.498 -4.488 5.905 1.00 93.12 99 ILE A O 1
ATOM 823 N N . LEU A 1 100 ? -8.073 -3.397 7.824 1.00 92.81 100 LEU A N 1
ATOM 824 C CA . LEU A 1 100 ? -6.624 -3.424 7.663 1.00 92.81 100 LEU A CA 1
ATOM 825 C C . LEU A 1 100 ? -6.087 -4.856 7.582 1.00 92.81 100 LEU A C 1
ATOM 827 O O . LEU A 1 100 ? -5.311 -5.181 6.692 1.00 92.81 100 LEU A O 1
ATOM 831 N N . ARG A 1 101 ? -6.522 -5.722 8.500 1.00 94.50 101 ARG A N 1
ATOM 832 C CA . ARG A 1 101 ? -5.989 -7.076 8.672 1.00 94.50 101 ARG A CA 1
ATOM 833 C C . ARG A 1 101 ? -6.498 -8.065 7.632 1.00 94.50 101 ARG A C 1
ATOM 835 O O . ARG A 1 101 ? -5.745 -8.946 7.235 1.00 94.50 101 ARG A O 1
ATOM 842 N N . HIS A 1 102 ? -7.770 -7.978 7.255 1.00 94.69 102 HIS A N 1
ATOM 843 C CA . HIS A 1 102 ? -8.413 -9.005 6.433 1.00 94.69 102 HIS A CA 1
ATOM 844 C C . HIS A 1 102 ? -8.574 -8.607 4.971 1.00 94.69 102 HIS A C 1
ATOM 846 O O . HIS A 1 102 ? -8.787 -9.490 4.148 1.00 94.69 102 HIS A O 1
ATOM 852 N N . PHE A 1 103 ? -8.451 -7.318 4.646 1.00 93.75 103 PHE A N 1
ATOM 853 C CA . PHE A 1 103 ? -8.654 -6.828 3.286 1.00 93.75 103 PHE A CA 1
ATOM 854 C C . PHE A 1 103 ? -7.434 -6.064 2.783 1.00 93.75 103 PHE A C 1
ATOM 856 O O . PHE A 1 103 ? -6.816 -6.494 1.812 1.00 93.75 103 PHE A O 1
ATOM 863 N N . LEU A 1 104 ? -7.037 -4.982 3.460 1.00 93.44 104 LEU A N 1
ATOM 864 C CA . LEU A 1 104 ? -5.977 -4.107 2.960 1.00 93.44 104 LEU A CA 1
ATOM 865 C C . LEU A 1 104 ? -4.610 -4.795 2.945 1.00 93.44 104 LEU A C 1
ATOM 867 O O . LEU A 1 104 ? -3.983 -4.845 1.895 1.00 93.44 104 LEU A O 1
ATOM 871 N N . LEU A 1 105 ?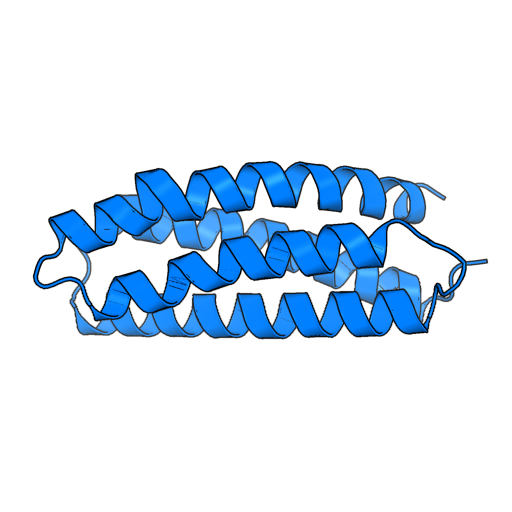 -4.148 -5.324 4.085 1.00 93.81 105 LEU A N 1
ATOM 872 C CA . LEU A 1 105 ? -2.820 -5.931 4.183 1.00 93.81 105 LEU A CA 1
ATOM 873 C C . LEU A 1 105 ? -2.663 -7.123 3.226 1.00 93.81 105 LEU A C 1
ATOM 875 O O . LEU A 1 105 ? -1.696 -7.113 2.473 1.00 93.81 105 LEU A O 1
ATOM 879 N N . PRO A 1 106 ? -3.581 -8.111 3.174 1.00 94.19 106 PRO A N 1
ATOM 880 C CA . PRO A 1 106 ? -3.440 -9.227 2.241 1.00 94.19 106 PRO A CA 1
ATOM 881 C C . PRO A 1 106 ? -3.407 -8.777 0.776 1.00 94.19 106 PRO A C 1
ATOM 883 O O . PRO A 1 106 ? -2.510 -9.186 0.044 1.00 94.19 106 PRO A O 1
ATOM 886 N N . SER A 1 107 ? -4.324 -7.886 0.373 1.00 94.00 107 SER A N 1
ATOM 887 C CA . SER A 1 107 ? -4.385 -7.388 -1.011 1.00 94.00 107 SER A CA 1
ATOM 888 C C . SER A 1 107 ? -3.132 -6.594 -1.377 1.00 94.00 107 SER A C 1
ATOM 890 O O . SER A 1 107 ? -2.599 -6.731 -2.474 1.00 94.00 107 SER A O 1
ATOM 892 N N . PHE A 1 108 ? -2.629 -5.783 -0.440 1.00 95.12 108 PHE A N 1
ATOM 893 C CA . PHE A 1 108 ? -1.406 -5.019 -0.641 1.00 95.12 108 PHE A CA 1
ATOM 894 C C . PHE A 1 108 ? -0.171 -5.916 -0.729 1.00 95.12 108 PHE A C 1
ATOM 896 O O . PHE A 1 108 ? 0.668 -5.656 -1.576 1.00 95.12 108 PHE A O 1
ATOM 903 N N . ILE A 1 109 ? -0.046 -6.959 0.101 1.00 94.00 109 ILE A N 1
ATOM 904 C CA . ILE A 1 109 ? 1.097 -7.886 0.049 1.00 94.00 109 ILE A CA 1
ATOM 905 C C . ILE A 1 109 ? 1.121 -8.658 -1.270 1.00 94.00 109 ILE A C 1
ATOM 907 O O . ILE A 1 109 ? 2.164 -8.699 -1.913 1.00 94.00 109 ILE A O 1
ATOM 911 N N . GLU A 1 110 ? -0.016 -9.205 -1.706 1.00 93.25 110 GLU A N 1
ATOM 912 C CA . GLU A 1 110 ? -0.098 -9.922 -2.985 1.00 93.25 110 GLU A CA 1
ATOM 913 C C . GLU A 1 110 ? 0.315 -9.021 -4.158 1.00 93.25 110 GLU A C 1
ATOM 915 O O . GLU A 1 110 ? 1.130 -9.397 -5.003 1.00 93.25 110 GLU A O 1
ATOM 920 N N . TRP A 1 111 ? -0.211 -7.797 -4.185 1.00 94.50 111 TRP A N 1
ATOM 921 C CA . TRP A 1 111 ? 0.137 -6.812 -5.201 1.00 94.50 111 TRP A CA 1
ATOM 922 C C . TRP A 1 111 ? 1.604 -6.355 -5.104 1.00 94.50 111 TRP A C 1
ATOM 924 O O . TRP A 1 111 ? 2.306 -6.259 -6.113 1.00 94.50 111 TRP A O 1
ATOM 934 N N . LYS A 1 112 ? 2.097 -6.119 -3.885 1.00 94.25 112 LYS A N 1
ATOM 935 C CA . LYS A 1 112 ? 3.480 -5.721 -3.606 1.00 94.25 112 LYS A CA 1
ATOM 936 C C . LYS A 1 112 ? 4.460 -6.761 -4.130 1.00 94.25 112 LYS A C 1
ATOM 938 O O . LYS A 1 112 ? 5.421 -6.379 -4.786 1.00 94.25 112 LYS A O 1
ATOM 943 N N . GLU A 1 113 ? 4.230 -8.047 -3.874 1.00 92.88 113 GLU A N 1
ATOM 944 C CA . GLU A 1 113 ? 5.120 -9.122 -4.329 1.00 92.88 113 GLU A CA 1
ATOM 945 C C . GLU A 1 113 ? 5.244 -9.142 -5.859 1.00 92.88 113 GLU A C 1
ATOM 947 O O . GLU A 1 113 ? 6.347 -9.277 -6.392 1.00 92.88 113 GLU A O 1
ATOM 952 N N . LYS A 1 114 ? 4.134 -8.947 -6.583 1.00 91.62 114 LYS A N 1
ATOM 953 C CA . LYS A 1 114 ? 4.145 -8.806 -8.049 1.00 91.62 114 LYS A CA 1
ATOM 954 C C . LYS A 1 114 ? 5.014 -7.621 -8.484 1.00 91.62 114 LYS A C 1
ATOM 956 O O . LYS A 1 114 ? 5.928 -7.790 -9.293 1.00 91.62 114 LYS A O 1
ATOM 961 N N . MET A 1 115 ? 4.779 -6.447 -7.894 1.00 92.06 115 MET A N 1
ATOM 962 C CA . MET A 1 115 ? 5.528 -5.233 -8.218 1.00 92.06 115 MET A CA 1
ATOM 963 C C . MET A 1 115 ? 7.021 -5.358 -7.882 1.00 92.06 115 MET A C 1
ATOM 965 O O . MET A 1 115 ? 7.863 -5.019 -8.708 1.00 92.06 115 MET A O 1
ATOM 969 N N . GLU A 1 116 ? 7.379 -5.868 -6.702 1.00 91.19 116 GLU A N 1
ATOM 970 C CA . GLU A 1 116 ? 8.777 -6.031 -6.282 1.00 91.19 116 GLU A CA 1
ATOM 971 C C . GLU A 1 116 ? 9.538 -7.001 -7.186 1.00 91.19 116 GLU A C 1
ATOM 973 O O . GLU A 1 116 ? 10.686 -6.722 -7.545 1.00 91.19 116 GLU A O 1
ATOM 978 N N . ASN A 1 117 ? 8.910 -8.108 -7.590 1.00 89.62 117 ASN A N 1
ATOM 979 C CA . ASN A 1 117 ? 9.509 -9.062 -8.522 1.00 89.62 117 ASN A CA 1
ATOM 980 C C . ASN A 1 117 ? 9.806 -8.407 -9.876 1.00 89.62 117 ASN A C 1
ATOM 982 O O . ASN A 1 117 ? 10.892 -8.594 -10.430 1.00 89.62 117 ASN A O 1
ATOM 986 N N . HIS A 1 118 ? 8.876 -7.594 -10.380 1.00 89.19 118 HIS A N 1
ATOM 987 C CA . HIS A 1 118 ? 9.053 -6.877 -11.639 1.00 89.19 118 HIS A CA 1
ATOM 988 C C . HIS A 1 118 ? 10.127 -5.794 -11.550 1.00 89.19 118 HIS A C 1
ATOM 990 O O . HIS A 1 118 ? 11.078 -5.793 -12.329 1.00 89.19 118 HIS A O 1
ATOM 996 N N . VAL A 1 119 ? 10.045 -4.921 -10.544 1.00 88.31 119 VAL A N 1
ATOM 997 C CA . VAL A 1 119 ? 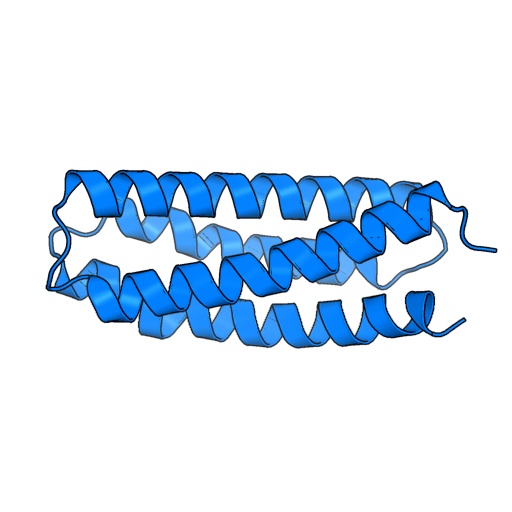11.020 -3.845 -10.302 1.00 88.31 119 VAL A CA 1
ATOM 998 C C . VAL A 1 119 ? 12.432 -4.405 -10.118 1.00 88.31 119 VAL A C 1
ATOM 1000 O O . VAL A 1 119 ? 13.397 -3.843 -10.635 1.00 88.31 119 VAL A O 1
ATOM 1003 N N . SER A 1 120 ? 12.575 -5.540 -9.430 1.00 86.62 120 SER A N 1
ATOM 1004 C CA . SER A 1 120 ? 13.882 -6.166 -9.204 1.00 86.62 120 SER A CA 1
ATOM 1005 C C . SER A 1 120 ? 14.575 -6.579 -10.504 1.00 86.62 120 SER A C 1
ATOM 1007 O O . SER A 1 120 ? 15.799 -6.482 -10.584 1.00 86.62 120 SER A O 1
ATOM 1009 N N . SER A 1 121 ? 13.824 -6.955 -11.546 1.00 85.75 121 SER A N 1
ATOM 1010 C CA . SER A 1 121 ? 14.395 -7.308 -12.858 1.00 85.75 121 SER A CA 1
ATOM 1011 C C . SER A 1 121 ? 15.176 -6.154 -13.505 1.00 85.75 121 SER A C 1
ATOM 1013 O O . SER A 1 121 ? 16.141 -6.381 -14.234 1.00 85.75 121 SER A O 1
ATOM 1015 N N . TYR A 1 122 ? 14.819 -4.913 -13.166 1.00 81.94 122 TYR A N 1
ATOM 1016 C CA . TYR A 1 122 ? 15.454 -3.697 -13.661 1.00 81.94 122 TYR A CA 1
ATOM 1017 C C . TYR A 1 122 ? 16.636 -3.211 -12.821 1.00 81.94 122 TYR A C 1
ATOM 1019 O O . TYR A 1 122 ? 17.462 -2.444 -13.314 1.00 81.94 122 TYR A O 1
ATOM 1027 N N . LEU A 1 123 ? 16.711 -3.624 -11.554 1.00 78.94 123 LEU A N 1
ATOM 1028 C CA . LEU A 1 123 ? 17.729 -3.159 -10.607 1.00 78.94 123 LEU A CA 1
ATOM 1029 C C . LEU A 1 123 ? 18.947 -4.092 -10.520 1.00 78.94 123 LEU A C 1
ATOM 1031 O O . LEU A 1 123 ? 19.999 -3.663 -10.053 1.00 78.94 123 LEU A O 1
ATOM 1035 N N . VAL A 1 124 ? 18.820 -5.348 -10.964 1.00 70.94 124 VAL A N 1
ATOM 1036 C CA . VAL A 1 124 ? 19.898 -6.363 -10.956 1.00 70.94 124 VAL A CA 1
ATOM 1037 C C . VAL A 1 124 ? 20.894 -6.187 -12.121 1.00 70.94 124 VAL A C 1
ATOM 1039 O O . VAL A 1 124 ? 21.980 -6.772 -12.110 1.00 70.94 124 VAL A O 1
ATOM 1042 N N . HIS A 1 125 ? 20.561 -5.347 -13.103 1.00 51.53 125 HIS A N 1
ATOM 1043 C CA . HIS A 1 125 ? 21.387 -5.000 -14.265 1.00 51.53 125 HIS A CA 1
ATOM 1044 C C . HIS A 1 125 ? 21.698 -3.498 -14.306 1.00 51.53 125 HIS A C 1
ATOM 1046 O O . HIS A 1 125 ? 22.618 -3.109 -15.055 1.00 51.53 125 HIS A O 1
#

Secondary structure (DSSP, 8-state):
---HHHHHHHHHHHHHHHHHHHHHHHHHHHGGGS-HHHHHHHHHHHHHHHHHHHHHHHHHHHH-TT-TTHHHHHHHHHHHHHHGGGGGG-SSHHHHHHHIIIIIHHHHHHHHHHHHHHHHHHH--

InterPro domains:
  IPR058355 Domain of unknown function DUF8042 [PF26154] (9-114)

Sequence (125 aa):
MITETNRWLLEEIRNLLGTMSESITFLIERYPTLSESVMSEMYIDLLQAFDQLASSIHIVRYNLPDDDYFEPVADELGYVKEILPQWFYCETTKQRIGILRHFLLPSFIEWKEKMENHVSSYLVH

Organism: NCBI:txid2594883

pLDDT: mean 89.07, std 5.68, range [51.53, 95.12]